Protein AF-F8GXU5-F1 (afdb_monomer)

Solvent-accessible surface area (backbone atoms only — not comparable to full-atom values): 4246 Å² total; per-residue (Å²): 137,79,61,93,73,65,80,75,74,56,83,91,72,53,50,85,93,47,53,66,50,58,59,51,50,60,58,44,69,77,69,53,82,89,81,91,72,84,92,70,79,61,95,60,44,76,82,52,59,84,58,75,83,64,70,89,74,70,128

Nearest PDB structures (foldseek):
  1f5b-assembly1_A  TM=9.702E-01  e=3.311E-03  Azotobacter vinelandii
  1pc5-assembly1_A  TM=9.699E-01  e=5.977E-03  Azotobacter vinelandii
  1f5c-assembly1_A  TM=9.716E-01  e=7.278E-03  Azotobacter vinelandii
  1fd2-assembly1_A  TM=9.689E-01  e=1.010E-02  Azotobacter vinelandii

Organism: Cupriavidus necator (strain ATCC 43291 / DSM 13513 / CCUG 52238 / LMG 8453 / N-1) (NCBI:txid1042878)

Mean predicted aligned error: 3.31 Å

Radius of gyration: 12.67 Å; Cα contacts (8 Å, |Δi|>4): 5; chains: 1; bounding box: 25×27×26 Å

pLDDT: mean 93.17, std 5.86, range [58.0, 97.56]

Secondary structure (DSSP, 8-state):
---TT-----GGG--GGGTHHHHHHHHHHTTSPPP-S-----TTHHHHTT---GGGG--

Foldseek 3Di:
DQDPLNLDDDCVPDDPVRNVVVVVCVVCVVPPDDDPDDPDDDPCCVVCSPDPPCPVVDD

Structure (mmCIF, N/CA/C/O backbone):
data_AF-F8GXU5-F1
#
_entry.id   AF-F8GXU5-F1
#
loop_
_atom_site.group_PDB
_atom_site.id
_atom_site.type_symbol
_atom_site.label_atom_id
_atom_site.label_alt_id
_atom_site.label_comp_id
_atom_site.label_asym_id
_atom_site.label_entity_id
_atom_site.label_seq_id
_atom_site.pdbx_PDB_ins_code
_atom_site.Cartn_x
_atom_site.Cartn_y
_atom_site.Cartn_z
_atom_site.occupancy
_atom_site.B_iso_or_equiv
_atom_site.auth_seq_id
_atom_site.auth_comp_id
_atom_site.auth_asym_id
_atom_site.auth_atom_id
_atom_site.pdbx_PDB_model_num
ATOM 1 N N . MET A 1 1 ? 13.194 -3.988 7.876 1.00 58.00 1 MET A N 1
ATOM 2 C CA . MET A 1 1 ? 13.062 -3.199 6.635 1.00 58.00 1 MET A CA 1
ATOM 3 C C . MET A 1 1 ? 11.773 -2.402 6.757 1.00 58.00 1 MET A C 1
ATOM 5 O O . MET A 1 1 ? 10.713 -3.005 6.803 1.00 58.00 1 MET A O 1
ATOM 9 N N . ILE A 1 2 ? 11.863 -1.089 6.969 1.00 79.75 2 ILE A N 1
ATOM 10 C CA . ILE A 1 2 ? 10.692 -0.205 7.090 1.00 79.75 2 ILE A CA 1
ATOM 11 C C . ILE A 1 2 ? 10.326 0.275 5.681 1.00 79.75 2 ILE A C 1
ATOM 13 O O . ILE A 1 2 ? 11.217 0.547 4.880 1.00 79.75 2 ILE A O 1
ATOM 17 N N . CYS A 1 3 ? 9.032 0.349 5.367 1.00 88.69 3 CYS A N 1
ATOM 18 C CA . CYS A 1 3 ? 8.559 0.878 4.088 1.00 88.69 3 CYS A CA 1
ATOM 19 C C . CYS A 1 3 ? 9.013 2.346 3.919 1.00 88.69 3 CYS A C 1
ATOM 21 O O . CYS A 1 3 ? 8.646 3.169 4.761 1.00 88.69 3 CYS A O 1
ATOM 23 N N . PRO A 1 4 ? 9.748 2.713 2.848 1.00 91.56 4 PRO A N 1
ATOM 24 C CA . PRO A 1 4 ? 10.299 4.065 2.680 1.00 91.56 4 PRO A CA 1
ATOM 25 C C . PRO A 1 4 ? 9.225 5.147 2.499 1.00 91.56 4 PRO A C 1
ATOM 27 O O . PRO A 1 4 ? 9.473 6.315 2.775 1.00 91.56 4 PRO A O 1
ATOM 30 N N . VAL A 1 5 ? 8.017 4.758 2.078 1.00 93.00 5 VAL A N 1
ATOM 31 C CA . VAL A 1 5 ? 6.860 5.654 1.904 1.00 93.00 5 VAL A CA 1
ATOM 32 C C . VAL A 1 5 ? 5.814 5.504 3.014 1.00 93.00 5 VAL A C 1
ATOM 34 O O . VAL A 1 5 ? 4.710 6.026 2.888 1.00 93.00 5 VAL A O 1
ATOM 37 N N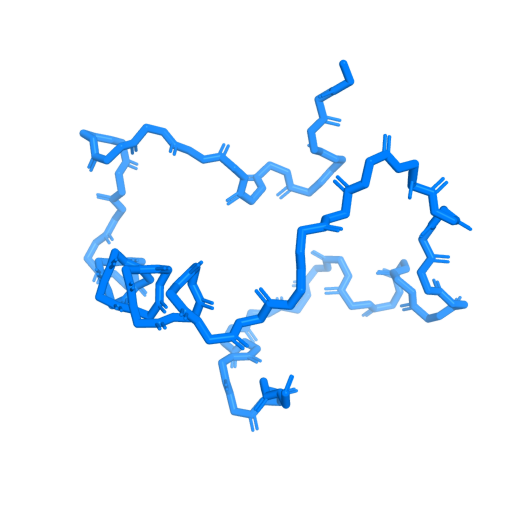 . ALA A 1 6 ? 6.136 4.768 4.086 1.00 91.75 6 ALA A N 1
ATOM 38 C CA . ALA A 1 6 ? 5.248 4.533 5.228 1.00 91.75 6 ALA A CA 1
ATOM 39 C C . ALA A 1 6 ? 3.846 3.992 4.848 1.00 91.75 6 ALA A C 1
ATOM 41 O O . ALA A 1 6 ? 2.841 4.343 5.468 1.00 91.75 6 ALA A O 1
ATOM 42 N N . ALA A 1 7 ? 3.775 3.133 3.822 1.00 93.88 7 ALA A N 1
ATOM 43 C CA . ALA A 1 7 ? 2.519 2.546 3.338 1.00 93.88 7 ALA A CA 1
ATOM 44 C C . ALA A 1 7 ? 2.069 1.298 4.121 1.00 93.88 7 ALA A C 1
ATOM 46 O O . ALA A 1 7 ? 0.920 0.886 4.000 1.00 93.88 7 ALA A O 1
ATOM 47 N N . ILE A 1 8 ? 2.951 0.699 4.926 1.00 94.00 8 ILE A N 1
ATOM 48 C CA . ILE A 1 8 ? 2.606 -0.415 5.819 1.00 94.00 8 ILE A CA 1
ATOM 49 C C . ILE A 1 8 ? 2.193 0.176 7.163 1.00 94.00 8 ILE A C 1
ATOM 51 O O . ILE A 1 8 ? 2.991 0.868 7.797 1.00 94.00 8 ILE A O 1
ATOM 55 N N . LYS A 1 9 ? 0.959 -0.099 7.585 1.00 94.25 9 LYS A N 1
ATOM 56 C CA . LYS A 1 9 ? 0.372 0.425 8.821 1.00 94.25 9 LYS A CA 1
ATOM 57 C C . LYS A 1 9 ? -0.379 -0.663 9.574 1.00 94.25 9 LYS A C 1
ATOM 59 O O . LYS A 1 9 ? -0.788 -1.660 8.983 1.00 94.25 9 LYS A O 1
ATOM 64 N N . SER A 1 10 ? -0.570 -0.433 10.869 1.00 94.88 10 SER A N 1
ATOM 65 C CA . SER A 1 10 ? -1.526 -1.186 11.674 1.00 94.88 10 SER A CA 1
ATOM 66 C C . SER A 1 10 ? -2.951 -0.897 11.201 1.00 94.88 10 SER A C 1
ATOM 68 O O . SER A 1 10 ? -3.249 0.237 10.825 1.00 94.88 10 SER A O 1
ATOM 70 N N . GLU A 1 11 ? -3.844 -1.885 11.270 1.00 94.06 11 GLU A N 1
ATOM 71 C CA . GLU A 1 11 ? -5.272 -1.694 10.969 1.00 94.06 11 GLU A CA 1
ATOM 72 C C . GLU A 1 11 ? -5.915 -0.612 11.854 1.00 94.06 11 GLU A C 1
ATOM 74 O O . GLU A 1 11 ? -6.780 0.132 11.399 1.00 94.06 11 GLU A O 1
ATOM 79 N N . TYR A 1 12 ? -5.422 -0.468 13.088 1.00 94.50 12 TYR A N 1
ATOM 80 C CA . TYR A 1 12 ? -5.882 0.531 14.054 1.00 94.50 12 TYR A CA 1
ATOM 81 C C . TYR A 1 12 ? -5.402 1.958 13.735 1.00 94.50 12 TYR A C 1
ATOM 83 O O . TYR A 1 12 ? -5.960 2.915 14.264 1.00 94.50 12 TYR A O 1
ATOM 91 N N . ASP A 1 13 ? -4.399 2.106 12.862 1.00 95.56 13 ASP A N 1
ATOM 92 C CA . ASP A 1 13 ? -3.817 3.397 12.465 1.00 95.56 13 ASP A CA 1
ATOM 93 C C . ASP A 1 13 ? -4.305 3.864 11.078 1.00 95.56 13 ASP A C 1
ATOM 95 O O . ASP A 1 13 ? -3.814 4.865 10.538 1.00 95.56 13 ASP A O 1
ATOM 99 N N . LEU A 1 14 ? -5.238 3.129 10.458 1.00 95.31 14 LEU A N 1
ATOM 100 C CA . LEU A 1 14 ? -5.771 3.471 9.141 1.00 95.31 14 LEU A CA 1
ATOM 101 C C . LEU A 1 14 ? -6.704 4.678 9.218 1.00 95.31 14 LEU A C 1
ATOM 103 O O . LEU A 1 14 ? -7.601 4.762 10.053 1.00 95.31 14 LEU A O 1
ATOM 107 N N . LYS A 1 15 ? -6.523 5.606 8.277 1.00 95.06 15 LYS A N 1
ATOM 108 C CA . LYS A 1 15 ? -7.470 6.703 8.047 1.00 95.06 15 LYS A CA 1
ATOM 109 C C . LYS A 1 15 ? -8.665 6.209 7.235 1.00 95.06 15 LYS A C 1
ATOM 111 O O . LYS A 1 15 ? -8.556 5.221 6.513 1.00 95.06 15 LYS A O 1
ATOM 116 N N . ASP A 1 16 ? -9.759 6.966 7.228 1.00 94.88 16 ASP A N 1
ATOM 117 C CA . ASP A 1 16 ? -10.963 6.637 6.444 1.00 94.88 16 ASP A CA 1
ATOM 118 C C . ASP A 1 16 ? -10.674 6.397 4.955 1.00 94.88 16 ASP A C 1
ATOM 120 O O . ASP A 1 16 ? -11.191 5.455 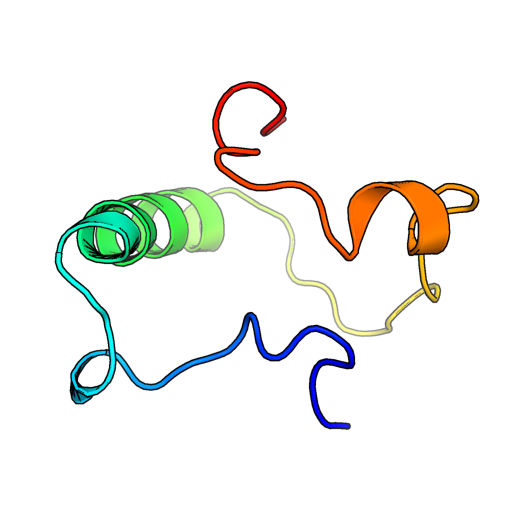4.361 1.00 94.88 16 ASP A O 1
ATOM 124 N N . SER A 1 17 ? -9.768 7.177 4.357 1.00 93.25 17 SER A N 1
ATOM 125 C CA . SER A 1 17 ? -9.359 6.996 2.955 1.00 93.25 17 SER A CA 1
ATOM 126 C C . SER A 1 17 ? -8.535 5.724 2.698 1.00 93.25 17 SER A C 1
ATOM 128 O O . SER A 1 17 ? -8.295 5.360 1.547 1.00 93.25 17 SER A O 1
ATOM 130 N N . GLU A 1 18 ? -8.049 5.079 3.758 1.00 95.69 18 GLU A N 1
ATOM 131 C CA . GLU A 1 18 ? -7.166 3.913 3.717 1.00 95.69 18 GLU A CA 1
ATOM 132 C C . GLU A 1 18 ? -7.895 2.617 4.110 1.00 95.69 18 GLU A C 1
ATOM 134 O O . GLU A 1 18 ? -7.397 1.536 3.809 1.00 95.69 18 GLU A O 1
ATOM 139 N N . GLN A 1 19 ? -9.097 2.693 4.697 1.00 96.06 19 GLN A N 1
ATOM 140 C CA . GLN A 1 19 ? -9.855 1.514 5.148 1.00 96.06 19 GLN A CA 1
ATOM 141 C C . GLN A 1 19 ? -10.130 0.496 4.026 1.00 96.06 19 GLN A C 1
ATOM 143 O O . GLN A 1 19 ? -10.136 -0.710 4.268 1.00 96.06 19 GLN A O 1
ATOM 148 N N . GLN A 1 20 ? -10.290 0.956 2.778 1.00 95.88 20 GLN A N 1
ATOM 149 C CA . GLN A 1 20 ? -10.481 0.078 1.614 1.00 95.88 20 GLN A CA 1
ATOM 150 C C . GLN A 1 20 ? -9.336 -0.932 1.413 1.00 95.88 20 GLN A C 1
ATOM 152 O O . GLN A 1 20 ? -9.558 -2.019 0.877 1.00 95.88 20 GLN A O 1
ATOM 157 N N . PHE A 1 21 ? -8.116 -0.606 1.860 1.00 97.06 21 PHE A N 1
ATOM 158 C CA . PHE A 1 21 ? -6.960 -1.482 1.688 1.00 97.06 21 PHE A CA 1
ATOM 159 C C . PHE A 1 21 ? -7.043 -2.745 2.544 1.00 97.06 21 PHE A C 1
ATOM 161 O O . PHE A 1 21 ? -6.449 -3.748 2.164 1.00 97.06 21 PHE A O 1
ATOM 168 N N . THR A 1 22 ? -7.811 -2.755 3.637 1.00 97.00 22 THR A N 1
ATOM 169 C CA . THR A 1 22 ? -8.004 -3.965 4.451 1.00 97.00 22 THR A CA 1
ATOM 170 C C . THR A 1 22 ? -8.651 -5.080 3.631 1.00 97.00 22 THR A C 1
ATOM 172 O O . THR A 1 22 ? -8.151 -6.205 3.597 1.00 97.00 22 THR A O 1
ATOM 175 N N . GLU A 1 23 ? -9.721 -4.762 2.901 1.00 96.38 23 GLU A N 1
ATOM 176 C CA . GLU A 1 23 ? -10.414 -5.736 2.055 1.00 96.38 23 GLU A CA 1
ATOM 177 C C . GLU A 1 23 ? -9.589 -6.111 0.817 1.00 96.38 23 GLU A C 1
ATOM 179 O O . GLU A 1 23 ? -9.505 -7.287 0.457 1.00 96.38 23 GLU A O 1
ATOM 184 N N . ILE A 1 24 ? -8.920 -5.133 0.195 1.00 97.00 24 ILE A N 1
ATOM 185 C CA . ILE A 1 24 ? -8.015 -5.381 -0.935 1.00 97.00 24 ILE A CA 1
ATOM 186 C C . ILE A 1 24 ? -6.904 -6.351 -0.521 1.00 97.00 24 ILE A C 1
ATOM 188 O O . ILE A 1 24 ? -6.699 -7.360 -1.196 1.00 97.00 24 ILE A O 1
ATOM 192 N N . ASN A 1 25 ? -6.242 -6.097 0.611 1.00 96.94 25 ASN A N 1
ATOM 193 C CA . ASN A 1 25 ? -5.178 -6.949 1.135 1.00 96.94 25 ASN A CA 1
ATOM 194 C C . ASN A 1 25 ? -5.698 -8.357 1.433 1.00 96.94 25 ASN A C 1
ATOM 196 O O . ASN A 1 25 ? -5.063 -9.331 1.039 1.00 96.94 25 ASN A O 1
ATOM 200 N N . ARG A 1 26 ? -6.877 -8.483 2.058 1.00 97.25 26 ARG A N 1
ATOM 201 C CA . ARG A 1 26 ? -7.504 -9.784 2.335 1.00 97.25 26 ARG A CA 1
ATOM 202 C C . ARG A 1 26 ? -7.766 -10.575 1.051 1.00 97.25 26 ARG A C 1
ATOM 204 O O . ARG A 1 26 ? -7.493 -11.772 1.002 1.00 97.25 26 ARG A O 1
ATOM 211 N N . ARG A 1 27 ? -8.287 -9.934 0.002 1.00 97.50 27 ARG A N 1
ATOM 212 C CA . ARG A 1 27 ? -8.569 -10.588 -1.286 1.00 97.50 27 ARG A CA 1
ATOM 213 C C . ARG A 1 27 ? -7.288 -10.986 -2.023 1.00 97.50 27 ARG A C 1
ATOM 215 O O . ARG A 1 27 ? -7.183 -12.115 -2.500 1.00 97.50 27 ARG A O 1
ATOM 222 N N . LEU A 1 28 ? -6.321 -10.075 -2.118 1.00 97.56 28 LEU A N 1
ATOM 223 C CA . LEU A 1 28 ? -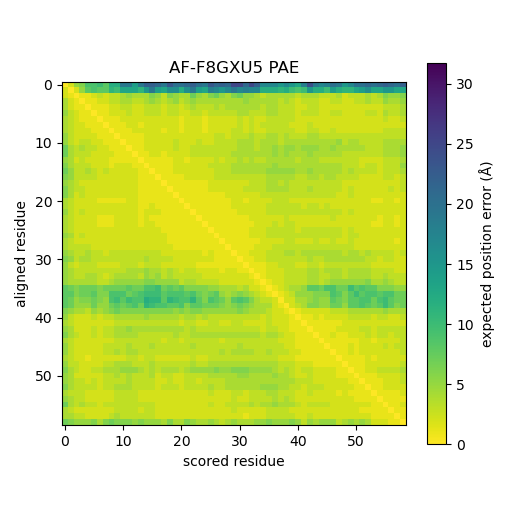5.101 -10.293 -2.897 1.00 97.56 28 LEU A CA 1
ATOM 224 C C . LEU A 1 28 ? -4.133 -11.254 -2.211 1.00 97.56 28 LEU A C 1
ATOM 226 O O . LEU A 1 28 ? -3.567 -12.104 -2.886 1.00 97.56 28 LEU A O 1
ATOM 230 N N . ALA A 1 29 ? -4.031 -11.238 -0.880 1.00 96.88 29 ALA A N 1
ATOM 231 C CA . ALA A 1 29 ? -3.209 -12.203 -0.144 1.00 96.88 29 ALA A CA 1
ATOM 232 C C . ALA A 1 29 ? -3.628 -13.668 -0.379 1.00 96.88 29 ALA A C 1
ATOM 234 O O . ALA A 1 29 ? -2.799 -14.564 -0.268 1.00 96.88 29 ALA A O 1
ATOM 235 N N . ASN A 1 30 ? -4.897 -13.917 -0.723 1.00 96.12 30 ASN A N 1
ATOM 236 C CA . ASN A 1 30 ? -5.393 -15.258 -1.046 1.00 96.12 30 ASN A CA 1
ATOM 237 C C . ASN A 1 30 ? -5.135 -15.685 -2.501 1.00 96.12 30 ASN A C 1
ATOM 239 O O . ASN A 1 30 ? -5.309 -16.858 -2.822 1.00 96.12 30 ASN A O 1
ATOM 243 N N . THR A 1 31 ? -4.793 -14.754 -3.395 1.00 96.56 31 THR A N 1
ATOM 244 C CA . THR A 1 31 ? -4.721 -15.010 -4.848 1.00 96.56 31 THR A CA 1
ATOM 245 C C . THR A 1 31 ? -3.340 -14.765 -5.441 1.00 96.56 31 THR A C 1
ATOM 247 O O . THR A 1 31 ? -2.977 -15.416 -6.418 1.00 96.56 31 THR A O 1
ATOM 250 N N . TRP A 1 32 ? -2.558 -13.857 -4.863 1.00 96.19 32 TRP A N 1
ATOM 251 C CA . TRP A 1 32 ? -1.202 -13.566 -5.302 1.00 96.19 32 TRP A CA 1
ATOM 252 C C . TRP A 1 32 ? -0.196 -14.604 -4.796 1.00 96.19 32 TRP A C 1
ATOM 254 O O . TRP A 1 32 ? -0.368 -15.166 -3.710 1.00 96.19 32 TRP A O 1
ATOM 264 N N . PRO A 1 33 ? 0.881 -14.861 -5.560 1.00 94.88 33 PRO A N 1
ATOM 265 C CA . PRO A 1 33 ? 1.955 -15.733 -5.110 1.00 94.88 33 PRO A CA 1
ATOM 266 C C . PRO A 1 33 ? 2.685 -15.128 -3.903 1.00 94.88 33 PRO A C 1
ATOM 268 O O . PRO A 1 33 ? 2.874 -13.915 -3.807 1.00 94.88 33 PRO A O 1
ATOM 271 N N . ALA A 1 34 ? 3.141 -15.985 -2.989 1.00 94.38 34 ALA A N 1
ATOM 272 C CA . ALA A 1 34 ? 3.951 -15.552 -1.856 1.00 94.38 34 ALA A CA 1
ATOM 273 C C . ALA A 1 34 ? 5.340 -15.078 -2.323 1.00 94.38 34 ALA A C 1
ATOM 275 O O . ALA A 1 34 ? 6.049 -15.80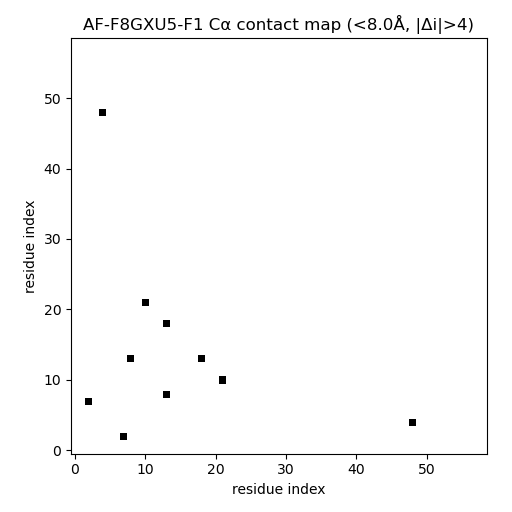1 -3.026 1.00 94.38 34 ALA A O 1
ATOM 276 N N . VAL A 1 35 ? 5.746 -13.881 -1.892 1.00 90.50 35 VAL A N 1
ATOM 277 C CA . VAL A 1 35 ? 7.068 -13.302 -2.176 1.00 90.50 35 VAL A CA 1
ATOM 278 C C . V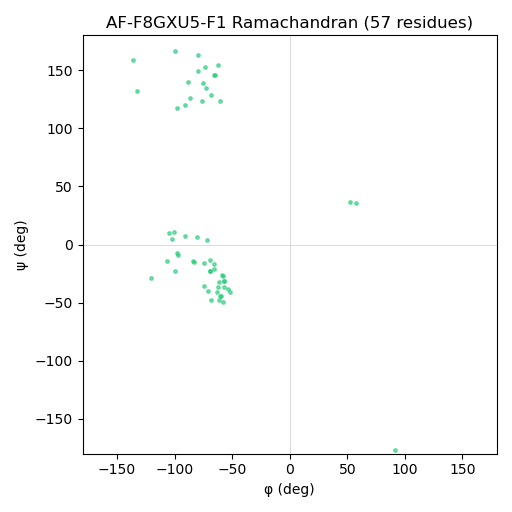AL A 1 35 ? 7.995 -13.551 -0.987 1.00 90.50 35 VAL A C 1
ATOM 280 O O . VAL A 1 35 ? 7.740 -13.064 0.111 1.00 90.50 35 VAL A O 1
ATOM 283 N N . ASN A 1 36 ? 9.081 -14.300 -1.203 1.00 88.31 36 ASN A N 1
ATOM 284 C CA . ASN A 1 36 ? 10.065 -14.622 -0.156 1.00 88.31 36 ASN A CA 1
ATOM 285 C C . ASN A 1 36 ? 11.321 -13.737 -0.204 1.00 88.31 36 ASN A C 1
ATOM 287 O O . ASN A 1 36 ? 12.018 -13.597 0.798 1.00 88.31 36 ASN A O 1
ATOM 291 N N . VAL A 1 37 ? 11.622 -13.153 -1.366 1.00 87.56 37 VAL A N 1
ATOM 292 C CA . VAL A 1 37 ? 12.784 -12.288 -1.598 1.00 87.56 37 VAL A CA 1
ATOM 293 C C . VAL A 1 37 ? 12.297 -11.050 -2.338 1.00 87.56 37 VAL A C 1
ATOM 295 O O . VAL A 1 37 ? 11.521 -11.169 -3.279 1.00 87.56 37 VAL A O 1
ATOM 298 N N . GLY A 1 38 ? 12.701 -9.866 -1.878 1.00 81.44 38 GLY A N 1
ATOM 299 C CA . GLY A 1 38 ? 12.352 -8.612 -2.538 1.00 81.44 38 GLY A CA 1
ATOM 300 C C . GLY A 1 38 ? 13.346 -8.278 -3.645 1.00 81.44 38 GLY A C 1
ATOM 301 O O . GLY A 1 38 ? 14.538 -8.164 -3.367 1.00 81.44 38 GLY A O 1
ATOM 302 N N . ASP A 1 39 ? 12.847 -8.041 -4.856 1.00 84.69 39 ASP A N 1
ATOM 303 C CA . ASP A 1 39 ? 13.654 -7.684 -6.036 1.00 84.69 39 ASP A CA 1
ATOM 304 C C . ASP A 1 39 ? 14.057 -6.194 -6.088 1.00 84.69 39 ASP A C 1
ATOM 306 O O . ASP A 1 39 ? 14.658 -5.726 -7.053 1.00 84.69 39 ASP A O 1
ATOM 310 N N . GLY A 1 40 ? 13.757 -5.433 -5.030 1.00 88.81 40 GLY A N 1
ATOM 311 C CA . GLY A 1 40 ? 13.999 -3.992 -4.951 1.00 88.81 40 GLY A CA 1
ATOM 312 C C . GLY A 1 40 ? 12.812 -3.140 -5.430 1.00 88.81 40 GLY A C 1
ATOM 313 O O . GLY A 1 40 ? 11.732 -3.665 -5.702 1.00 88.81 40 GLY A O 1
ATOM 314 N N . PRO A 1 41 ? 12.964 -1.802 -5.448 1.00 92.94 41 PRO A N 1
ATOM 315 C CA . PRO A 1 41 ? 11.927 -0.892 -5.929 1.00 92.94 41 PRO A CA 1
ATOM 316 C C . PRO A 1 41 ? 11.799 -0.934 -7.461 1.00 92.94 41 PRO A C 1
ATOM 318 O O . PRO A 1 41 ? 12.774 -1.175 -8.169 1.00 92.94 41 PRO A O 1
ATOM 321 N N . LEU A 1 42 ? 10.606 -0.623 -7.976 1.00 93.50 42 LEU A N 1
ATOM 322 C CA . LEU A 1 42 ? 10.394 -0.388 -9.411 1.00 93.50 42 LEU A CA 1
ATOM 323 C C . LEU A 1 42 ? 11.212 0.825 -9.905 1.00 93.50 42 LEU A C 1
ATOM 325 O O . LEU A 1 42 ? 11.455 1.738 -9.109 1.00 93.50 42 LEU A O 1
ATOM 329 N N . PRO A 1 43 ? 11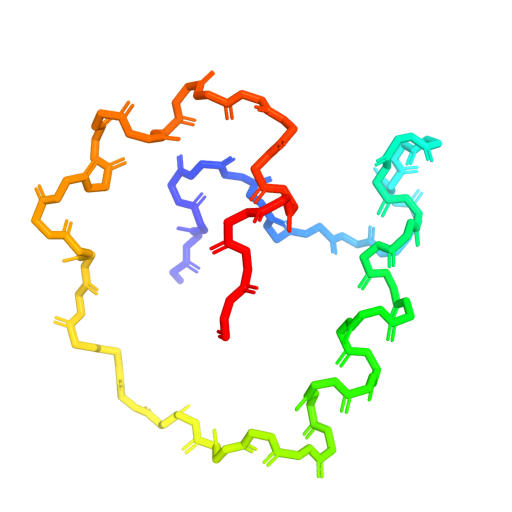.578 0.899 -11.202 1.00 96.00 43 PRO A N 1
ATOM 330 C CA . PRO A 1 43 ? 12.415 1.986 -11.728 1.00 96.00 43 PRO A CA 1
ATOM 331 C C . PRO A 1 43 ? 11.826 3.385 -11.485 1.00 96.00 43 PRO A C 1
ATOM 333 O O . PRO A 1 43 ? 12.543 4.328 -11.166 1.00 96.00 43 PRO A O 1
ATOM 336 N N . GLU A 1 44 ? 10.504 3.513 -11.569 1.00 95.19 44 GLU A N 1
ATOM 337 C CA . GLU A 1 44 ? 9.768 4.760 -11.350 1.00 95.19 44 GLU A CA 1
ATOM 338 C C . GLU A 1 44 ? 9.307 4.983 -9.894 1.00 95.19 44 GLU A C 1
ATOM 340 O O . GLU A 1 44 ? 8.584 5.947 -9.628 1.00 95.19 44 GLU A O 1
ATOM 345 N N . ALA A 1 45 ? 9.715 4.148 -8.928 1.00 95.19 45 ALA A N 1
ATOM 346 C CA . ALA A 1 45 ? 9.220 4.202 -7.545 1.00 95.19 45 ALA A CA 1
ATOM 347 C C . ALA A 1 45 ? 9.323 5.601 -6.906 1.00 95.19 45 ALA A C 1
ATOM 349 O O . ALA A 1 45 ? 8.370 6.053 -6.263 1.00 95.19 45 ALA A O 1
ATOM 350 N N . ASP A 1 46 ? 10.424 6.319 -7.144 1.00 94.69 46 ASP A N 1
ATOM 351 C CA . ASP A 1 46 ? 10.636 7.672 -6.617 1.00 94.69 46 ASP A CA 1
ATOM 352 C C . ASP A 1 46 ? 9.599 8.670 -7.151 1.00 94.69 46 ASP A C 1
ATOM 354 O O . ASP A 1 46 ? 9.040 9.458 -6.383 1.00 94.69 46 ASP A O 1
ATOM 358 N N . ALA A 1 47 ? 9.249 8.587 -8.438 1.00 95.25 47 ALA A N 1
ATOM 359 C CA . ALA A 1 47 ? 8.247 9.451 -9.067 1.00 95.25 47 ALA A CA 1
ATOM 360 C C . ALA A 1 47 ? 6.814 9.172 -8.572 1.00 95.25 47 ALA A C 1
ATOM 362 O O . ALA A 1 47 ? 5.936 10.039 -8.658 1.00 95.25 47 ALA A O 1
ATOM 363 N N . TRP A 1 48 ? 6.570 7.968 -8.048 1.00 96.12 48 TRP A N 1
ATOM 364 C CA . TRP A 1 48 ? 5.286 7.540 -7.489 1.00 96.12 48 TRP A CA 1
ATOM 365 C C . TRP A 1 48 ? 5.203 7.669 -5.964 1.00 96.12 48 TRP A C 1
ATOM 367 O O . TRP A 1 48 ? 4.116 7.491 -5.402 1.00 96.12 48 TRP A O 1
ATOM 377 N N . SER A 1 49 ? 6.312 7.965 -5.284 1.00 94.69 49 SER A N 1
ATOM 378 C CA . SER A 1 49 ? 6.404 7.986 -3.818 1.00 94.69 49 SER A CA 1
ATOM 379 C C . SER A 1 49 ? 5.480 9.024 -3.169 1.00 94.69 49 SER A C 1
ATOM 381 O O . SER A 1 49 ? 4.868 8.750 -2.139 1.00 94.69 49 SER A O 1
ATOM 383 N N . SER A 1 50 ? 5.313 10.186 -3.807 1.00 92.12 50 SER A N 1
ATOM 384 C CA . SER A 1 50 ? 4.523 11.319 -3.306 1.00 92.12 50 SER A CA 1
ATOM 385 C C . SER A 1 50 ? 3.101 11.398 -3.875 1.00 92.12 50 SER A C 1
ATOM 387 O O . SER A 1 50 ? 2.296 12.219 -3.423 1.00 92.12 50 SER A O 1
ATOM 389 N N . ARG A 1 51 ? 2.763 10.548 -4.855 1.00 95.12 51 ARG A N 1
ATOM 390 C CA . ARG A 1 51 ? 1.439 10.538 -5.492 1.00 95.12 51 ARG A CA 1
ATOM 391 C C . ARG A 1 51 ? 0.393 9.890 -4.582 1.00 95.12 51 ARG A C 1
ATOM 393 O O . ARG A 1 51 ? 0.640 8.855 -3.963 1.00 95.12 51 ARG A O 1
ATOM 400 N N . ARG A 1 52 ? -0.800 10.487 -4.543 1.00 93.19 52 ARG A N 1
ATOM 401 C CA . ARG A 1 52 ? -1.966 9.995 -3.788 1.00 93.19 52 ARG A CA 1
ATOM 402 C C . ARG A 1 52 ? -2.940 9.257 -4.707 1.00 93.19 52 ARG A C 1
ATOM 404 O O . ARG A 1 52 ? -2.835 9.370 -5.920 1.00 93.19 52 ARG A O 1
ATOM 411 N N . ASN A 1 53 ? -3.890 8.537 -4.108 1.00 92.88 53 ASN A N 1
ATOM 412 C CA . ASN A 1 53 ? -5.001 7.871 -4.802 1.00 92.88 53 ASN A CA 1
ATOM 413 C C . ASN A 1 53 ? -4.573 6.859 -5.880 1.00 92.88 53 ASN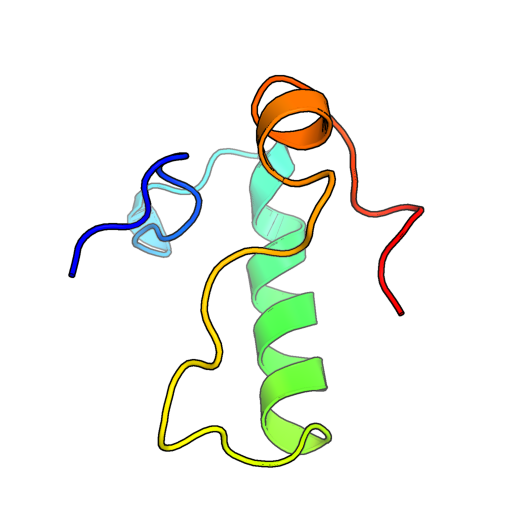 A C 1
ATOM 415 O O . ASN A 1 53 ? -5.256 6.683 -6.877 1.00 92.88 53 ASN A O 1
ATOM 419 N N . LYS A 1 54 ? -3.470 6.135 -5.653 1.00 96.00 54 LYS A N 1
ATOM 420 C CA . LYS A 1 54 ? -2.895 5.189 -6.628 1.00 96.00 54 LYS A CA 1
ATOM 421 C C . LYS A 1 54 ? -3.692 3.888 -6.831 1.00 96.00 54 LYS A C 1
ATOM 423 O O . LYS A 1 54 ? -3.230 3.012 -7.548 1.00 96.00 54 LYS A O 1
ATOM 428 N N . VAL A 1 55 ? -4.855 3.743 -6.192 1.00 95.25 55 VAL A N 1
ATOM 429 C CA . VAL A 1 55 ? -5.671 2.513 -6.234 1.00 95.25 55 VAL A CA 1
ATOM 430 C C . VAL A 1 55 ? -6.125 2.184 -7.655 1.00 95.25 55 VAL A C 1
ATOM 432 O O . VAL A 1 5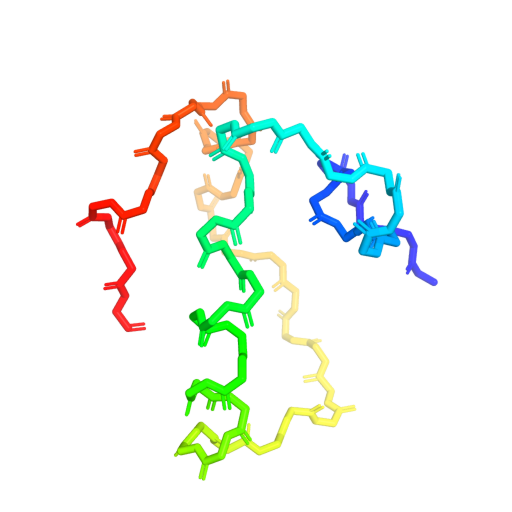5 ? -6.220 1.015 -8.001 1.00 95.25 55 VAL A O 1
ATOM 435 N N . GLU A 1 56 ? -6.351 3.199 -8.491 1.00 95.00 56 GLU A N 1
ATOM 436 C CA . GLU A 1 56 ? -6.755 3.021 -9.892 1.00 95.00 56 GLU A CA 1
ATOM 437 C C . GLU A 1 56 ? -5.685 2.352 -10.775 1.00 95.00 56 GLU A C 1
ATOM 439 O O . GLU A 1 56 ? -6.016 1.847 -11.841 1.00 95.00 56 GLU A O 1
ATOM 444 N N . PHE A 1 57 ? -4.426 2.320 -10.324 1.00 95.75 57 PHE A N 1
ATOM 445 C CA . PHE A 1 57 ? -3.296 1.705 -11.031 1.00 95.75 57 PHE A CA 1
ATOM 446 C C . PHE A 1 57 ? -2.932 0.311 -10.481 1.00 95.75 57 PHE A C 1
ATOM 448 O O . PHE A 1 57 ? -1.848 -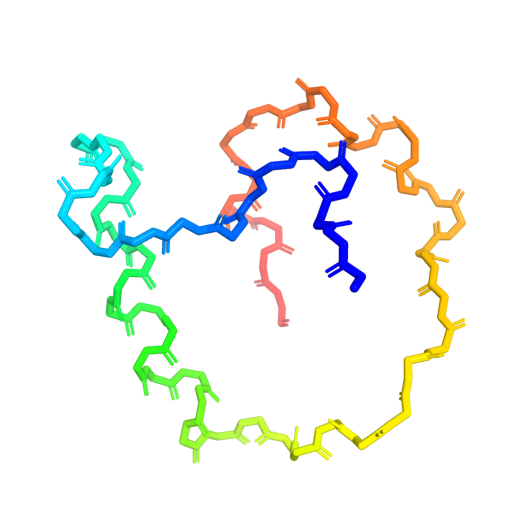0.188 -10.766 1.00 95.75 57 PHE A O 1
ATOM 455 N N . LEU A 1 58 ? -3.768 -0.280 -9.618 1.00 95.31 58 LEU A N 1
ATOM 456 C CA . LEU A 1 58 ? -3.520 -1.601 -9.032 1.00 95.31 58 LEU A CA 1
ATOM 457 C C . LEU A 1 58 ? -3.808 -2.714 -10.053 1.00 95.31 58 LEU A C 1
ATOM 459 O O . LEU A 1 58 ? -4.939 -2.821 -10.530 1.00 95.31 58 LEU A O 1
ATOM 463 N N . GLU A 1 59 ? -2.810 -3.563 -10.307 1.00 89.75 59 GLU A N 1
ATOM 464 C CA . GLU A 1 59 ? -2.855 -4.731 -11.205 1.00 89.75 59 GLU A CA 1
ATOM 465 C C . GLU A 1 59 ? -2.462 -6.014 -10.466 1.00 89.75 59 GLU A C 1
ATOM 467 O O . GLU A 1 59 ? -1.479 -5.959 -9.692 1.00 89.75 59 GLU A O 1
#

Sequence (59 aa):
MICPVAAIKSEYDLKDSEQQFTEINRRLANTWPAVNVGDGPLPEADAWSSRRNKVEFLE

InterPro domains:
  IPR022569 Ferredoxin, C-terminal [PF11953] (19-59)